Protein AF-Q8EQH6-F1 (afdb_monomer)

Structure (mmCIF, N/CA/C/O backbone):
data_AF-Q8EQH6-F1
#
_entry.id   AF-Q8EQH6-F1
#
loop_
_atom_site.group_PDB
_atom_site.id
_atom_site.type_symbol
_atom_site.label_atom_id
_atom_site.label_alt_id
_atom_site.label_comp_id
_atom_site.label_asym_id
_atom_site.label_entity_id
_atom_site.label_seq_id
_atom_site.pdbx_PDB_ins_code
_atom_site.Cartn_x
_atom_site.Cartn_y
_atom_site.Cartn_z
_atom_site.occupancy
_atom_site.B_iso_or_equiv
_atom_site.auth_seq_id
_atom_site.auth_comp_id
_atom_site.auth_asym_id
_atom_site.auth_atom_id
_atom_site.pdbx_PDB_model_num
ATOM 1 N N . MET A 1 1 ? 44.900 23.349 -13.017 1.00 63.75 1 MET A N 1
ATOM 2 C CA . MET A 1 1 ? 43.763 23.411 -12.064 1.00 63.75 1 MET A CA 1
ATOM 3 C C . MET A 1 1 ? 42.402 23.312 -12.753 1.00 63.75 1 MET A C 1
ATOM 5 O O . MET A 1 1 ? 41.656 22.413 -12.397 1.00 63.75 1 MET A O 1
ATOM 9 N N . LYS A 1 2 ? 42.102 24.120 -13.786 1.00 72.25 2 LYS A N 1
ATOM 10 C CA . LYS A 1 2 ? 40.805 24.103 -14.506 1.00 72.25 2 LYS A CA 1
ATOM 11 C C . LYS A 1 2 ? 40.371 22.719 -15.033 1.00 72.25 2 LYS A C 1
ATOM 13 O O . LYS A 1 2 ? 39.247 22.308 -14.791 1.00 72.25 2 LYS A O 1
ATOM 18 N N . LYS A 1 3 ? 41.283 21.954 -15.654 1.00 84.19 3 LYS A N 1
ATOM 19 C CA . LYS A 1 3 ? 41.001 20.585 -16.142 1.00 84.19 3 LYS A CA 1
ATOM 20 C C . LYS A 1 3 ? 40.671 19.593 -15.015 1.00 84.19 3 LYS A C 1
ATOM 22 O O . LYS A 1 3 ? 39.815 18.743 -15.203 1.00 84.19 3 LYS A O 1
ATOM 27 N N . LYS A 1 4 ? 41.313 19.717 -13.843 1.00 88.19 4 LYS A N 1
ATOM 28 C CA . LYS A 1 4 ? 41.018 18.863 -12.676 1.00 88.19 4 LYS A CA 1
ATOM 29 C C . LYS A 1 4 ? 39.621 19.159 -12.128 1.00 88.19 4 LYS A C 1
ATOM 31 O O . LYS A 1 4 ? 38.861 18.229 -11.930 1.00 88.19 4 LYS A O 1
ATOM 36 N N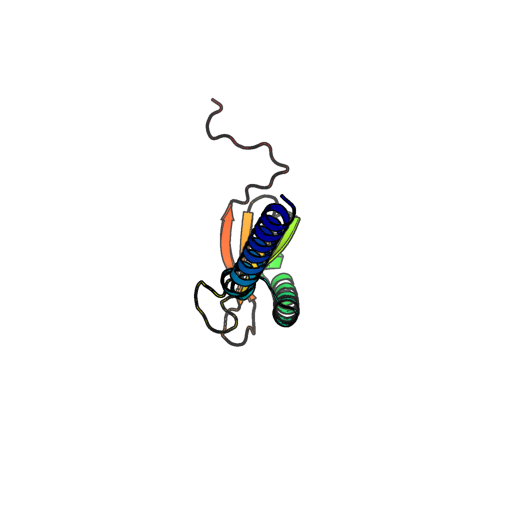 . ILE A 1 5 ? 39.270 20.441 -11.990 1.00 91.94 5 ILE A N 1
ATOM 37 C CA . ILE A 1 5 ? 37.929 20.875 -11.560 1.00 91.94 5 ILE A CA 1
ATOM 38 C C . ILE A 1 5 ? 36.857 20.367 -12.534 1.00 91.94 5 ILE A C 1
ATOM 40 O O . ILE A 1 5 ? 35.856 19.808 -12.102 1.00 91.94 5 ILE A O 1
ATOM 44 N N . PHE A 1 6 ? 37.094 20.495 -13.844 1.00 93.62 6 PHE A N 1
ATOM 45 C CA . PHE A 1 6 ? 36.178 19.991 -14.869 1.00 93.62 6 PHE A CA 1
ATOM 46 C C . PHE A 1 6 ? 35.989 18.469 -14.792 1.00 93.62 6 PHE A C 1
ATOM 48 O O . PHE A 1 6 ? 34.859 17.994 -14.805 1.00 93.62 6 PHE A O 1
ATOM 55 N N . ILE A 1 7 ? 37.080 17.705 -14.658 1.00 94.38 7 ILE A N 1
ATOM 56 C CA . ILE A 1 7 ? 37.013 16.242 -14.517 1.00 94.38 7 ILE A CA 1
ATOM 57 C C . ILE A 1 7 ? 36.250 15.855 -13.246 1.00 94.38 7 ILE A C 1
ATOM 59 O O . ILE A 1 7 ? 35.398 14.975 -13.299 1.00 94.38 7 ILE A O 1
ATOM 63 N N . THR A 1 8 ? 36.506 16.522 -12.119 1.00 94.75 8 THR A N 1
ATOM 64 C CA . THR A 1 8 ? 35.786 16.260 -10.867 1.00 94.75 8 THR A CA 1
ATOM 65 C C . THR A 1 8 ? 34.289 16.532 -11.009 1.00 94.75 8 THR A C 1
ATOM 67 O O . THR A 1 8 ? 33.489 15.689 -10.615 1.00 94.75 8 THR A O 1
ATOM 70 N N . LEU A 1 9 ? 33.898 17.657 -11.617 1.00 94.75 9 LEU A N 1
ATOM 71 C CA . LEU A 1 9 ? 32.489 17.970 -11.876 1.00 94.75 9 LEU A CA 1
ATOM 72 C C . LEU A 1 9 ? 31.826 16.934 -12.789 1.00 94.75 9 LEU A C 1
ATOM 74 O O . LEU A 1 9 ? 30.693 16.533 -12.534 1.00 94.75 9 LEU A O 1
ATOM 78 N N . LEU A 1 10 ? 32.541 16.465 -13.814 1.00 95.62 10 LEU A N 1
ATOM 79 C CA . LEU A 1 10 ? 32.042 15.440 -14.725 1.00 95.62 10 LEU A CA 1
ATOM 80 C C . LEU A 1 10 ? 31.825 14.098 -14.012 1.00 95.62 10 LEU A C 1
ATOM 82 O O . LEU A 1 10 ? 30.787 13.476 -14.210 1.00 95.62 10 LEU A O 1
ATOM 86 N N . ILE A 1 11 ? 32.750 13.682 -13.142 1.00 96.38 11 ILE A N 1
ATOM 87 C CA . ILE A 1 11 ? 32.600 12.458 -12.337 1.00 96.38 11 ILE A CA 1
ATOM 88 C C . ILE A 1 11 ? 31.397 12.575 -11.398 1.00 96.38 11 ILE A C 1
ATOM 90 O O . ILE A 1 11 ? 30.565 11.674 -11.366 1.00 96.38 11 ILE A O 1
ATOM 94 N N . VAL A 1 12 ? 31.267 13.690 -10.672 1.00 96.88 12 VAL A N 1
ATOM 95 C CA . VAL A 1 12 ? 30.131 13.914 -9.762 1.00 96.88 12 VAL A CA 1
ATOM 96 C C . VAL A 1 12 ? 28.810 13.888 -10.531 1.00 96.88 12 VAL A C 1
ATOM 98 O O . VAL A 1 12 ? 27.874 13.206 -10.118 1.00 96.88 12 VAL A O 1
ATOM 101 N N . SER A 1 13 ? 28.744 14.571 -11.676 1.00 95.75 13 SER A N 1
ATOM 102 C CA . SER A 1 13 ? 27.566 14.560 -12.544 1.00 95.75 13 SER A CA 1
ATOM 103 C C . SER A 1 13 ? 27.222 13.144 -13.013 1.00 95.75 13 SER A C 1
ATOM 105 O O . SER A 1 13 ? 26.063 12.736 -12.927 1.00 95.75 13 SER A O 1
ATOM 107 N N . LEU A 1 14 ? 28.217 12.365 -13.444 1.00 97.00 14 LEU A N 1
ATOM 108 C CA . LEU A 1 14 ? 28.015 10.987 -13.884 1.00 97.00 14 LEU A CA 1
ATOM 109 C C . LEU A 1 14 ? 27.484 1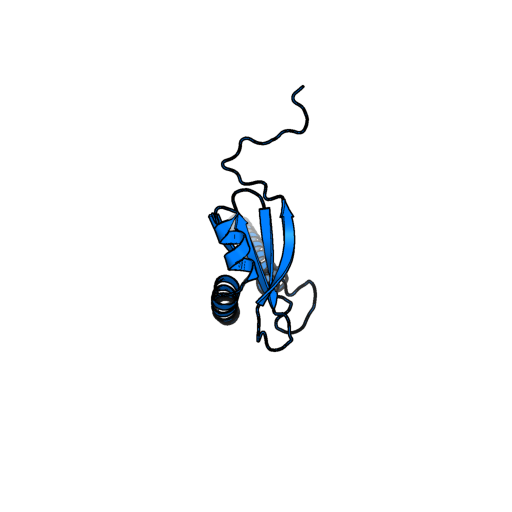0.102 -12.748 1.00 97.00 14 LEU A C 1
ATOM 111 O O . LEU A 1 14 ? 26.508 9.383 -12.942 1.00 97.00 14 LEU A O 1
ATOM 115 N N . CYS A 1 15 ? 28.074 10.191 -11.553 1.00 96.69 15 CYS A N 1
ATOM 116 C CA . CYS A 1 15 ? 27.633 9.430 -10.384 1.00 96.69 15 CYS A CA 1
ATOM 117 C C . CYS A 1 15 ? 26.182 9.745 -10.003 1.00 96.69 15 CYS A C 1
ATOM 119 O O . CYS A 1 15 ? 25.411 8.825 -9.740 1.00 96.69 15 CYS A O 1
ATOM 121 N N . ILE A 1 16 ? 25.799 11.025 -10.011 1.00 96.50 16 ILE A N 1
ATOM 122 C CA . ILE A 1 16 ? 24.428 11.447 -9.699 1.00 96.50 16 ILE A CA 1
ATOM 123 C C . ILE A 1 16 ? 23.442 10.877 -10.728 1.00 96.50 16 ILE A C 1
ATOM 125 O O . ILE A 1 16 ? 22.419 10.312 -10.348 1.00 96.50 16 ILE A O 1
ATOM 129 N N . ASN A 1 17 ? 23.758 10.968 -12.022 1.00 96.06 17 ASN A N 1
ATOM 130 C CA . ASN A 1 17 ? 22.885 10.442 -13.074 1.00 96.06 17 ASN A CA 1
ATOM 131 C C . ASN A 1 17 ? 22.749 8.913 -13.009 1.00 96.06 17 ASN A C 1
ATOM 133 O O . ASN A 1 17 ? 21.637 8.400 -13.110 1.00 96.06 17 ASN A O 1
ATOM 137 N N . ILE A 1 18 ? 23.850 8.184 -12.786 1.00 95.62 18 ILE A N 1
ATOM 138 C CA . ILE A 1 18 ? 23.818 6.722 -12.609 1.00 95.62 18 ILE A CA 1
ATOM 139 C C . ILE A 1 18 ? 22.981 6.346 -11.384 1.00 95.62 18 ILE A C 1
ATOM 141 O O . ILE A 1 18 ? 22.207 5.394 -11.449 1.00 95.62 18 ILE A O 1
ATOM 145 N N . TYR A 1 19 ? 23.098 7.095 -10.285 1.00 94.81 19 TYR A N 1
ATOM 146 C CA . TYR A 1 19 ? 22.292 6.866 -9.090 1.00 94.81 19 TYR A CA 1
ATOM 147 C C . TYR A 1 19 ? 20.793 7.028 -9.372 1.00 94.81 19 TYR A C 1
ATOM 149 O O . TYR A 1 19 ? 20.016 6.139 -9.027 1.00 94.81 19 TYR A O 1
ATOM 157 N N . PHE A 1 20 ? 20.380 8.117 -10.029 1.00 92.50 20 PHE A N 1
ATOM 158 C CA . PHE A 1 20 ? 18.969 8.336 -10.363 1.00 92.50 20 PHE A CA 1
ATOM 159 C C . PHE A 1 20 ? 18.432 7.283 -11.332 1.00 92.50 20 PHE A C 1
ATOM 161 O O . PHE A 1 20 ? 17.362 6.730 -11.089 1.00 92.50 20 PHE A O 1
ATOM 168 N N . LEU A 1 21 ? 19.193 6.950 -12.377 1.00 93.62 21 LEU A N 1
ATOM 169 C CA . LEU A 1 21 ? 18.811 5.911 -13.331 1.00 93.62 21 LEU A CA 1
ATOM 170 C C . LEU A 1 21 ? 18.685 4.543 -12.646 1.00 93.62 21 LEU A C 1
ATOM 172 O O . LEU A 1 21 ? 17.712 3.823 -12.859 1.00 93.62 21 LEU A O 1
ATOM 176 N N . GLY A 1 22 ? 19.648 4.202 -11.787 1.00 91.44 22 GLY A N 1
ATOM 177 C CA . GLY A 1 22 ? 19.633 2.968 -11.009 1.00 91.44 22 GLY A CA 1
ATOM 178 C C . GLY A 1 22 ? 18.439 2.904 -10.060 1.00 91.44 22 GLY A C 1
ATOM 179 O O . GLY A 1 22 ? 17.747 1.893 -10.028 1.00 91.44 22 GLY A O 1
ATOM 180 N N . LYS A 1 23 ? 18.144 3.991 -9.337 1.00 91.25 23 LYS A N 1
ATOM 181 C CA . LYS A 1 23 ? 16.962 4.080 -8.471 1.00 91.25 23 LYS A CA 1
ATOM 182 C C . LYS A 1 23 ? 15.671 3.875 -9.269 1.00 91.25 23 LYS A C 1
ATOM 184 O O . LYS A 1 23 ? 14.831 3.081 -8.857 1.00 91.25 23 LYS A O 1
ATOM 189 N N . GLN A 1 24 ? 15.536 4.541 -10.413 1.00 87.81 24 GLN A N 1
ATOM 190 C CA . GLN A 1 24 ? 14.328 4.457 -11.226 1.00 87.81 24 GLN A CA 1
ATOM 191 C C . GLN A 1 24 ? 14.081 3.028 -11.741 1.00 87.81 24 GLN A C 1
ATOM 193 O O . GLN A 1 24 ? 12.970 2.515 -11.626 1.00 87.81 24 GLN A O 1
ATOM 198 N N . LEU A 1 25 ? 15.122 2.373 -12.267 1.00 84.88 25 LEU A N 1
ATOM 199 C CA . LEU A 1 25 ? 15.022 1.033 -12.858 1.00 84.88 25 LEU A CA 1
ATOM 200 C C . LEU A 1 25 ? 14.914 -0.088 -11.817 1.00 84.88 25 LEU A C 1
ATOM 202 O O . LEU A 1 25 ? 14.230 -1.083 -12.045 1.00 84.88 25 LEU A O 1
ATOM 206 N N . LEU A 1 26 ? 15.613 0.041 -10.688 1.00 83.94 26 LEU A N 1
ATOM 207 C CA . LEU A 1 26 ? 15.722 -1.041 -9.705 1.00 83.94 26 LEU A CA 1
ATOM 208 C C . LEU A 1 26 ? 14.735 -0.906 -8.544 1.00 83.94 26 LEU A C 1
ATOM 210 O O . LEU A 1 26 ? 14.450 -1.903 -7.887 1.00 83.94 26 LEU A O 1
ATOM 214 N N . ILE A 1 27 ? 14.232 0.300 -8.264 1.00 84.44 27 ILE A N 1
ATOM 215 C CA . ILE A 1 27 ? 13.376 0.569 -7.100 1.00 84.44 27 ILE A CA 1
ATOM 216 C C . ILE A 1 27 ? 12.035 1.137 -7.551 1.00 84.44 27 ILE A C 1
ATOM 218 O O . ILE A 1 27 ? 11.003 0.512 -7.311 1.00 84.44 27 ILE A O 1
ATOM 222 N N . ASP A 1 28 ? 12.034 2.296 -8.212 1.00 84.50 28 ASP A N 1
ATOM 223 C CA . ASP A 1 28 ? 10.786 3.030 -8.439 1.00 84.50 28 ASP A CA 1
ATOM 224 C C . ASP A 1 28 ? 9.818 2.223 -9.319 1.00 8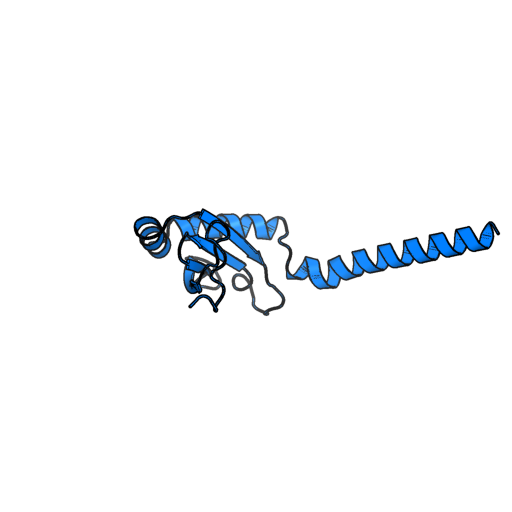4.50 28 ASP A C 1
ATOM 226 O O . ASP A 1 28 ? 8.645 2.102 -8.985 1.00 84.50 28 ASP A O 1
ATOM 230 N N . GLN A 1 29 ? 10.319 1.537 -10.352 1.00 83.12 29 GLN A N 1
ATOM 231 C CA . GLN A 1 29 ? 9.506 0.651 -11.194 1.00 83.12 29 GLN A CA 1
ATOM 232 C C . GLN A 1 29 ? 8.736 -0.429 -10.404 1.00 83.12 29 GLN A C 1
ATOM 234 O O . GLN A 1 29 ? 7.647 -0.842 -10.806 1.00 83.12 29 GLN A O 1
ATOM 239 N N . TRP A 1 30 ? 9.280 -0.893 -9.280 1.00 86.25 30 TRP A N 1
ATOM 240 C CA . TRP A 1 30 ? 8.738 -2.032 -8.538 1.00 86.25 30 TRP A CA 1
ATOM 241 C C . TRP A 1 30 ? 7.822 -1.624 -7.385 1.00 86.25 30 TRP A C 1
ATOM 243 O O . TRP A 1 30 ? 6.885 -2.358 -7.073 1.00 86.25 30 TRP A O 1
ATOM 253 N N . TYR A 1 31 ? 8.075 -0.466 -6.772 1.00 86.94 31 TYR A N 1
ATOM 254 C CA . TYR A 1 31 ? 7.422 -0.062 -5.520 1.00 86.94 31 TYR A CA 1
ATOM 255 C C . TYR A 1 31 ? 6.692 1.281 -5.589 1.00 86.94 31 TYR A C 1
ATOM 257 O O . TYR A 1 31 ? 5.955 1.627 -4.664 1.00 86.94 31 TYR A O 1
ATOM 265 N N . VAL A 1 32 ? 6.909 2.062 -6.648 1.00 89.88 32 VAL A N 1
ATOM 266 C CA . VAL A 1 32 ? 6.246 3.353 -6.838 1.00 89.88 32 VAL A CA 1
ATOM 267 C C . VAL A 1 32 ? 5.074 3.161 -7.795 1.00 89.88 32 VAL A C 1
ATOM 269 O O . VAL A 1 32 ? 5.196 2.517 -8.841 1.00 89.88 32 VAL A O 1
ATOM 272 N N . ALA A 1 33 ? 3.923 3.693 -7.388 1.00 90.06 33 ALA A N 1
ATOM 273 C CA . ALA A 1 33 ? 2.726 3.722 -8.209 1.00 90.06 33 ALA A CA 1
ATOM 274 C C . ALA A 1 33 ? 2.937 4.663 -9.405 1.00 90.06 33 ALA A C 1
ATOM 276 O O . ALA A 1 33 ? 3.434 5.778 -9.242 1.00 90.06 33 ALA A O 1
ATOM 277 N N . ASN A 1 34 ? 2.587 4.203 -10.601 1.00 90.38 34 ASN A N 1
ATOM 278 C CA . ASN A 1 34 ? 2.405 5.045 -11.776 1.00 90.38 34 ASN A CA 1
ATOM 279 C C . ASN A 1 34 ? 0.938 5.522 -11.862 1.00 90.38 34 ASN A C 1
ATOM 281 O O . ASN A 1 34 ? 0.110 5.178 -11.024 1.00 90.38 34 ASN A O 1
ATOM 285 N N . GLU A 1 35 ? 0.602 6.305 -12.883 1.00 92.50 35 GLU A N 1
ATOM 286 C CA . GLU A 1 35 ? -0.745 6.879 -13.048 1.00 92.50 35 GLU A CA 1
ATOM 287 C C . GLU A 1 35 ? -1.860 5.816 -13.176 1.00 92.50 35 GLU A C 1
ATOM 289 O O . GLU A 1 35 ? -2.963 5.974 -12.644 1.00 92.50 35 GLU A O 1
ATOM 294 N N . GLU A 1 36 ? -1.567 4.693 -13.835 1.00 91.31 36 GLU A N 1
ATOM 295 C CA . GLU A 1 36 ? -2.501 3.568 -13.962 1.00 91.31 36 GLU A CA 1
ATOM 296 C C . GLU A 1 36 ? -2.719 2.875 -12.609 1.00 91.31 36 GLU A C 1
ATOM 298 O O . GLU A 1 36 ? -3.857 2.609 -12.220 1.00 91.31 36 GLU A O 1
ATOM 303 N N . ASP A 1 37 ? -1.644 2.660 -11.846 1.00 92.69 37 ASP A N 1
ATOM 304 C CA . ASP A 1 37 ? -1.723 2.116 -10.492 1.00 92.69 37 ASP A CA 1
ATOM 305 C C . ASP A 1 37 ? -2.554 2.999 -9.576 1.00 92.69 37 ASP A C 1
ATOM 307 O O . ASP A 1 37 ? -3.341 2.484 -8.793 1.00 92.69 37 ASP A O 1
ATOM 311 N N . GLU A 1 38 ? -2.368 4.319 -9.637 1.00 94.25 38 GLU A N 1
ATOM 312 C CA . GLU A 1 38 ? -3.117 5.264 -8.810 1.00 94.25 38 GLU A CA 1
ATOM 313 C C . GLU A 1 38 ? -4.616 5.185 -9.101 1.00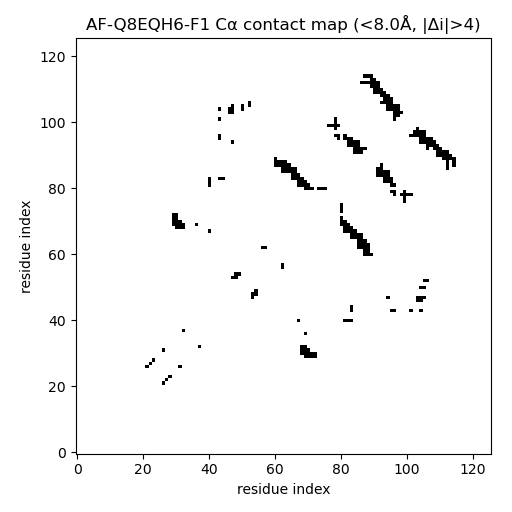 94.25 38 GLU A C 1
ATOM 315 O O . GLU A 1 38 ? -5.425 5.196 -8.170 1.00 94.25 38 GLU A O 1
ATOM 320 N N . THR A 1 39 ? -4.980 5.020 -10.375 1.00 94.94 39 THR A N 1
ATOM 321 C CA . THR A 1 39 ? -6.371 4.822 -10.798 1.00 94.94 39 THR A CA 1
ATOM 322 C C . THR A 1 39 ? -6.935 3.522 -10.222 1.00 94.94 39 THR A C 1
ATOM 324 O O . THR A 1 39 ? -7.952 3.547 -9.526 1.00 94.94 39 THR A O 1
ATOM 327 N N . ILE A 1 40 ? -6.240 2.398 -10.426 1.00 93.75 40 ILE A N 1
ATOM 328 C CA . ILE A 1 40 ? -6.650 1.079 -9.916 1.00 93.75 40 ILE A CA 1
ATOM 329 C C . ILE A 1 40 ? -6.757 1.096 -8.388 1.00 93.75 40 ILE A C 1
ATOM 331 O O . ILE A 1 40 ? -7.748 0.647 -7.815 1.00 93.75 40 ILE A O 1
ATOM 335 N N . LEU A 1 41 ? -5.755 1.645 -7.704 1.00 95.12 41 LEU A N 1
ATOM 336 C CA . LEU A 1 41 ? -5.733 1.759 -6.250 1.00 95.12 41 LEU A CA 1
ATOM 337 C C . LEU A 1 41 ? -6.881 2.630 -5.736 1.00 95.12 41 LEU A C 1
ATOM 339 O O . LEU A 1 41 ? -7.460 2.309 -4.699 1.00 95.12 41 LEU A O 1
ATOM 343 N N . GLY A 1 42 ? -7.244 3.692 -6.458 1.00 95.69 42 GLY A N 1
ATOM 344 C CA . GLY A 1 42 ? -8.422 4.503 -6.164 1.00 95.69 42 GLY A CA 1
ATOM 345 C C . GLY A 1 42 ? -9.716 3.689 -6.228 1.00 95.69 42 GLY A C 1
ATOM 346 O O . GLY A 1 42 ? -10.509 3.714 -5.284 1.00 95.69 42 GLY A O 1
ATOM 347 N N . GLU A 1 43 ? -9.905 2.902 -7.288 1.00 95.25 43 GLU A N 1
ATOM 348 C CA . GLU A 1 43 ? -11.056 1.998 -7.419 1.00 95.25 43 GLU A CA 1
ATOM 349 C C . GLU A 1 43 ? -11.090 0.948 -6.303 1.00 95.25 43 GLU A C 1
ATOM 351 O O . GLU A 1 43 ? -12.137 0.693 -5.700 1.00 95.25 43 GLU A O 1
ATOM 356 N N . MET A 1 44 ? -9.935 0.366 -5.983 1.00 95.38 44 MET A N 1
ATOM 357 C CA . MET A 1 44 ? -9.805 -0.607 -4.906 1.00 95.38 44 MET A CA 1
ATOM 358 C C . MET A 1 44 ? -10.139 0.004 -3.537 1.00 95.38 44 MET A C 1
ATOM 360 O O . MET A 1 44 ? -10.802 -0.648 -2.732 1.00 95.38 44 MET A O 1
ATOM 364 N N . VAL A 1 45 ? -9.748 1.255 -3.269 1.00 96.94 45 VAL A N 1
ATOM 365 C CA . VAL A 1 45 ? -10.121 1.977 -2.037 1.00 96.94 45 VAL A CA 1
ATOM 366 C C . VAL A 1 45 ? -11.630 2.163 -1.943 1.00 96.94 45 VAL A C 1
ATOM 368 O O . VAL A 1 45 ? -12.205 1.895 -0.889 1.00 96.94 45 VAL A O 1
ATOM 371 N N . VAL A 1 46 ? -12.296 2.552 -3.033 1.00 96.94 46 VAL A N 1
ATOM 372 C CA . VAL A 1 46 ? -13.763 2.673 -3.051 1.00 96.94 46 VAL A CA 1
ATOM 373 C C . VAL A 1 46 ? -14.425 1.321 -2.775 1.00 96.94 46 VAL A C 1
ATOM 375 O O . VAL A 1 46 ? -15.366 1.247 -1.983 1.00 96.94 46 VAL A O 1
ATOM 378 N N . LYS A 1 47 ? -13.922 0.235 -3.373 1.00 96.00 47 LYS A N 1
ATOM 379 C CA . LYS A 1 47 ? -14.401 -1.130 -3.094 1.00 96.00 47 LYS A CA 1
ATOM 380 C C . LYS A 1 47 ? -14.193 -1.520 -1.630 1.00 96.00 47 LYS A C 1
ATOM 382 O O . LYS A 1 47 ? -15.107 -2.068 -1.024 1.00 96.00 47 LYS A O 1
ATOM 387 N N . ALA A 1 48 ? -13.033 -1.200 -1.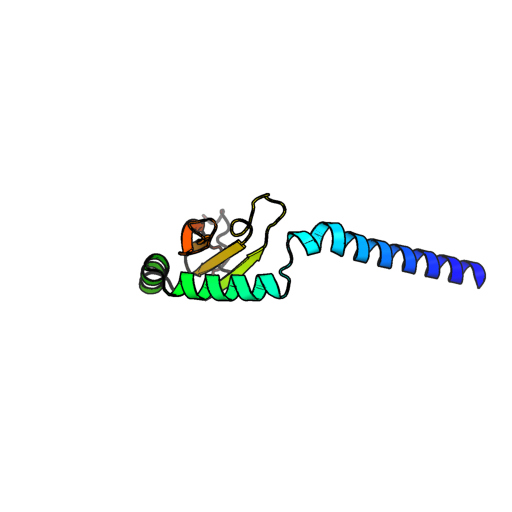055 1.00 96.19 48 ALA A N 1
ATOM 388 C CA . ALA A 1 48 ? -12.728 -1.484 0.342 1.00 96.19 48 ALA A CA 1
ATOM 389 C C . ALA A 1 48 ? -13.662 -0.727 1.292 1.00 96.19 48 ALA A C 1
ATOM 391 O O . ALA A 1 48 ? -14.241 -1.343 2.177 1.00 96.19 48 ALA A O 1
ATOM 392 N N . ILE A 1 49 ? -13.872 0.576 1.090 1.00 96.38 49 ILE A N 1
ATOM 393 C CA . ILE A 1 49 ? -14.744 1.398 1.950 1.00 96.38 49 ILE A CA 1
ATOM 394 C C . ILE A 1 49 ? -16.202 0.918 1.906 1.00 96.38 49 ILE A C 1
ATOM 396 O O . ILE A 1 49 ? -16.907 0.989 2.909 1.00 96.38 49 ILE A O 1
ATOM 400 N N . ASN A 1 50 ? -16.645 0.391 0.763 1.00 96.19 50 ASN A N 1
ATOM 401 C CA . ASN A 1 50 ? -17.985 -0.173 0.597 1.00 96.19 50 ASN A CA 1
ATOM 402 C C . ASN A 1 50 ? -18.105 -1.641 1.056 1.00 96.19 50 ASN A C 1
ATOM 404 O O . ASN A 1 50 ? -19.178 -2.231 0.926 1.00 96.19 50 ASN A O 1
ATOM 408 N N . SER A 1 51 ? -17.028 -2.250 1.561 1.00 95.38 51 SER A N 1
ATOM 409 C CA . SER A 1 51 ? -17.046 -3.625 2.070 1.00 95.38 51 SER A CA 1
ATOM 410 C C . SER A 1 51 ? -17.689 -3.708 3.459 1.00 95.38 51 SER A C 1
ATOM 412 O O . SER A 1 51 ? -17.663 -2.750 4.238 1.00 95.38 51 SER A O 1
ATOM 414 N N . ASN A 1 52 ? -18.251 -4.874 3.794 1.00 95.81 52 ASN A N 1
ATOM 415 C CA . ASN A 1 52 ? -18.802 -5.107 5.133 1.00 95.81 52 ASN A CA 1
ATOM 416 C C . ASN A 1 52 ? -17.688 -5.057 6.184 1.00 95.81 52 ASN A C 1
ATOM 418 O O . ASN A 1 52 ? -17.860 -4.482 7.249 1.00 95.81 52 ASN A O 1
ATOM 422 N N . GLU A 1 53 ? -16.523 -5.592 5.835 1.00 95.19 53 GLU A N 1
ATOM 423 C CA . GLU A 1 53 ? -15.332 -5.662 6.665 1.00 95.19 53 GLU A CA 1
ATOM 424 C C . GLU A 1 53 ? -14.849 -4.259 7.066 1.00 95.19 53 GLU A C 1
ATOM 426 O O . GLU A 1 53 ? -14.509 -4.029 8.226 1.00 95.19 53 GLU A O 1
ATOM 431 N N . TYR A 1 54 ? -14.859 -3.293 6.138 1.00 96.19 54 TYR A N 1
ATOM 432 C CA . TYR A 1 54 ? -14.543 -1.899 6.460 1.00 96.19 54 TYR A CA 1
ATOM 433 C C . TYR A 1 54 ? -15.608 -1.255 7.343 1.00 96.19 54 TYR A C 1
ATOM 435 O O . TYR A 1 54 ? -15.254 -0.553 8.291 1.00 96.19 54 TYR A O 1
ATOM 443 N N . ARG A 1 55 ? -16.898 -1.493 7.062 1.00 96.62 55 ARG A N 1
ATOM 444 C CA . ARG A 1 55 ? -17.987 -0.970 7.895 1.00 96.62 55 ARG A CA 1
ATOM 445 C C . ARG A 1 55 ? -17.825 -1.435 9.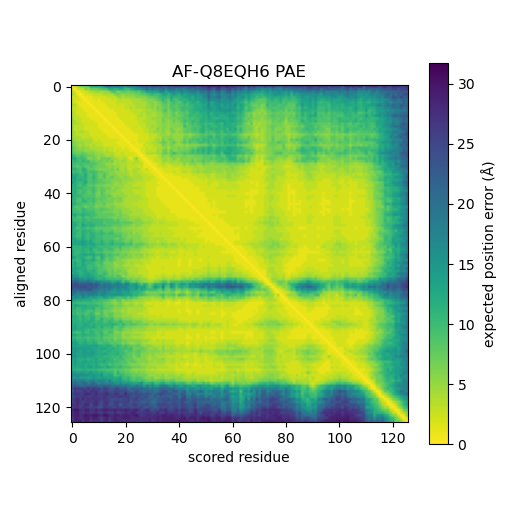340 1.00 96.62 55 ARG A C 1
ATOM 447 O O . ARG A 1 55 ? -17.789 -0.590 10.232 1.00 96.62 55 ARG A O 1
ATOM 454 N N . ASP A 1 56 ? -17.614 -2.731 9.544 1.00 96.19 56 ASP A N 1
ATOM 455 C CA . ASP A 1 56 ? -17.431 -3.325 10.868 1.00 96.19 56 ASP A CA 1
ATOM 456 C C . ASP A 1 56 ? -16.226 -2.704 11.599 1.00 96.19 56 ASP A C 1
ATOM 458 O O . ASP A 1 56 ? -16.309 -2.401 12.789 1.00 96.19 56 ASP A O 1
ATOM 462 N N . ILE A 1 57 ? -15.115 -2.435 10.901 1.00 95.50 57 ILE A N 1
ATOM 463 C CA . ILE A 1 57 ? -13.968 -1.722 11.492 1.00 95.50 57 ILE A CA 1
ATOM 464 C C . ILE A 1 57 ? -14.351 -0.285 11.851 1.00 95.50 57 ILE A C 1
ATOM 466 O O . ILE A 1 57 ? -14.065 0.158 12.958 1.00 95.50 57 ILE A O 1
ATOM 470 N N . SER A 1 58 ? -15.006 0.443 10.945 1.00 95.62 58 SER A N 1
ATOM 471 C CA . SER A 1 58 ? -15.348 1.858 11.141 1.00 95.62 58 SER A CA 1
ATOM 472 C C . SER A 1 58 ? -16.362 2.102 12.265 1.00 95.62 58 SER A C 1
ATOM 474 O O . SER A 1 58 ? -16.390 3.189 12.838 1.00 95.62 58 SER A O 1
ATOM 476 N N . GLU A 1 59 ? -17.169 1.094 12.607 1.00 96.81 59 GLU A N 1
ATOM 477 C CA . GLU A 1 59 ? -18.103 1.135 13.737 1.00 96.81 59 GLU A CA 1
ATOM 478 C C . GLU A 1 59 ? -17.407 0.885 15.090 1.00 96.81 59 GLU A C 1
ATOM 480 O O . GLU A 1 59 ? -17.879 1.361 16.122 1.00 96.81 59 GLU A O 1
ATOM 485 N N . ASN A 1 60 ? -16.274 0.170 15.100 1.00 95.06 60 ASN A N 1
ATOM 486 C CA . ASN A 1 60 ? -15.584 -0.280 16.321 1.00 95.06 60 ASN A CA 1
ATOM 487 C C . ASN A 1 60 ? -14.242 0.428 16.596 1.00 95.06 60 ASN A C 1
ATOM 489 O O . ASN A 1 60 ? -13.715 0.394 17.721 1.00 95.06 60 ASN A O 1
ATOM 493 N N . GLU A 1 61 ? -13.657 1.039 15.572 1.00 93.25 61 GLU A N 1
ATOM 494 C CA . GLU A 1 61 ? -12.348 1.678 15.592 1.00 93.25 61 GLU A CA 1
ATOM 495 C C . GLU A 1 61 ? -12.397 3.018 14.857 1.00 93.25 61 GLU A C 1
ATOM 497 O O . GLU A 1 61 ? -13.058 3.176 13.831 1.00 93.25 61 GLU A O 1
ATOM 502 N N . GLN A 1 62 ? -11.660 4.003 15.366 1.00 93.06 62 GLN A N 1
ATOM 503 C CA . GLN A 1 62 ? -11.577 5.294 14.698 1.00 93.06 62 GLN A CA 1
ATOM 504 C C . GLN A 1 62 ? -10.628 5.171 13.507 1.00 93.06 62 GLN A C 1
ATOM 506 O O . GLN A 1 62 ? -9.428 4.970 13.698 1.00 93.06 62 GLN A O 1
ATOM 511 N N . ILE A 1 63 ? -11.152 5.328 12.289 1.00 93.88 63 ILE A N 1
ATOM 512 C CA . ILE A 1 63 ? -10.333 5.388 11.074 1.00 93.88 63 ILE A CA 1
ATOM 513 C C . ILE A 1 63 ? -9.526 6.683 11.076 1.00 93.88 63 ILE A C 1
ATOM 515 O O . ILE A 1 63 ? -10.075 7.772 11.239 1.00 93.88 63 ILE A O 1
ATOM 519 N N . ILE A 1 64 ? -8.219 6.561 10.873 1.00 93.06 64 ILE A N 1
ATOM 520 C CA . ILE A 1 64 ? -7.297 7.696 10.875 1.00 93.06 64 ILE A CA 1
ATOM 521 C C . ILE A 1 64 ? -6.842 8.022 9.464 1.00 93.06 64 ILE A C 1
ATOM 523 O O . ILE A 1 64 ? -6.847 9.176 9.045 1.00 93.06 64 ILE A O 1
ATOM 527 N N . SER A 1 65 ? -6.401 7.003 8.730 1.00 93.38 65 SER A N 1
ATOM 528 C CA . SER A 1 65 ? -5.932 7.189 7.365 1.00 93.38 65 SER A CA 1
ATOM 529 C C . SER A 1 65 ? -6.062 5.911 6.558 1.00 93.38 65 SER A C 1
ATOM 531 O O . SER A 1 65 ? -6.057 4.804 7.098 1.00 93.38 65 SER A O 1
ATOM 533 N N . ILE A 1 66 ? -6.146 6.087 5.246 1.00 95.06 66 ILE A N 1
ATOM 534 C CA . ILE A 1 66 ? -6.066 5.005 4.278 1.00 95.06 66 ILE A CA 1
ATOM 535 C C . ILE A 1 66 ? -4.824 5.269 3.439 1.00 95.06 66 ILE A C 1
ATOM 537 O O . ILE A 1 66 ? -4.639 6.369 2.920 1.00 95.06 66 ILE A O 1
ATOM 541 N N . LYS A 1 67 ? -3.954 4.269 3.330 1.00 94.75 67 LYS A N 1
ATOM 542 C CA . LYS A 1 67 ? -2.759 4.324 2.492 1.00 94.75 67 LYS A CA 1
ATOM 543 C C . LYS A 1 67 ? -2.797 3.188 1.492 1.00 94.75 67 LYS A C 1
ATOM 545 O O . LYS A 1 67 ? -3.162 2.072 1.839 1.00 94.75 67 LYS A O 1
ATOM 550 N N . THR A 1 68 ? -2.339 3.452 0.284 1.00 95.19 68 THR A N 1
ATOM 551 C CA . THR A 1 68 ? -2.170 2.442 -0.753 1.00 95.19 68 THR A CA 1
ATOM 552 C C . THR A 1 68 ? -0.690 2.158 -0.984 1.00 95.19 68 THR A C 1
ATOM 554 O O . THR A 1 68 ? 0.185 2.966 -0.650 1.00 95.19 68 THR A O 1
ATOM 557 N N . SER A 1 69 ? -0.381 0.976 -1.504 1.00 92.12 69 SER A N 1
ATOM 558 C CA . SER A 1 69 ? 0.974 0.654 -1.944 1.00 92.12 69 SER A CA 1
ATOM 559 C C . SER A 1 69 ? 0.985 -0.334 -3.090 1.00 92.12 69 SER A C 1
ATOM 561 O O . SER A 1 69 ? 0.113 -1.200 -3.180 1.00 92.12 69 SER A O 1
ATOM 563 N N . VAL A 1 70 ? 2.063 -0.255 -3.861 1.00 91.81 70 VAL A N 1
ATOM 564 C CA . VAL A 1 70 ? 2.426 -1.211 -4.896 1.00 91.81 70 VAL A CA 1
ATOM 565 C C . VAL A 1 70 ? 3.685 -1.954 -4.461 1.00 91.81 70 VAL A C 1
ATOM 567 O O . VAL A 1 70 ? 4.645 -1.336 -4.009 1.00 91.81 70 VAL A O 1
ATOM 570 N N . ASP A 1 71 ? 3.681 -3.275 -4.589 1.00 90.12 71 ASP A N 1
ATOM 571 C CA . ASP A 1 71 ? 4.859 -4.123 -4.403 1.00 90.12 71 ASP A CA 1
ATOM 572 C C . ASP A 1 71 ? 4.888 -5.191 -5.497 1.00 90.12 71 ASP A C 1
ATOM 574 O O . ASP A 1 71 ? 4.346 -6.286 -5.349 1.00 90.12 71 ASP A O 1
ATOM 578 N N . ARG A 1 72 ? 5.521 -4.858 -6.625 1.00 86.94 72 ARG A N 1
ATOM 579 C CA . ARG A 1 72 ? 5.709 -5.789 -7.746 1.00 86.94 72 ARG A CA 1
ATOM 580 C C . ARG A 1 72 ? 6.832 -6.790 -7.494 1.00 86.94 72 ARG A C 1
ATOM 582 O O . ARG A 1 72 ? 6.937 -7.777 -8.216 1.00 86.94 72 ARG A O 1
ATOM 589 N N . ASN A 1 73 ? 7.703 -6.540 -6.511 1.00 82.56 73 ASN A N 1
ATOM 590 C CA . ASN A 1 73 ? 8.878 -7.379 -6.268 1.00 82.56 73 ASN A CA 1
ATOM 591 C C . ASN A 1 73 ? 8.520 -8.674 -5.544 1.00 82.56 73 ASN A C 1
ATOM 593 O O . ASN A 1 73 ? 9.168 -9.696 -5.757 1.00 82.56 73 ASN A O 1
ATOM 597 N N . LYS A 1 74 ? 7.459 -8.664 -4.731 1.00 69.06 74 LYS A N 1
ATOM 598 C CA . LYS A 1 74 ? 6.908 -9.897 -4.151 1.00 69.06 74 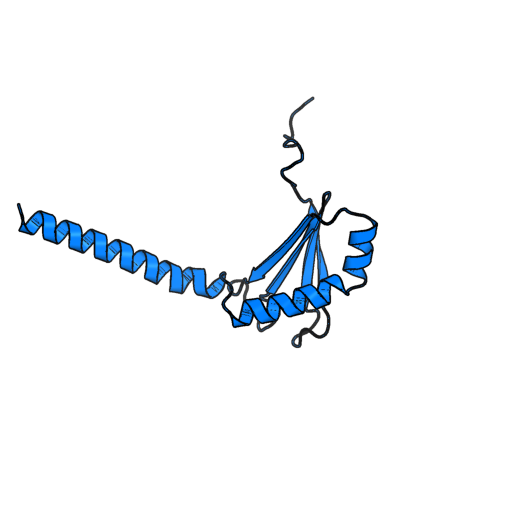LYS A CA 1
ATOM 599 C C . LYS A 1 74 ? 6.480 -10.935 -5.193 1.00 69.06 74 LYS A C 1
ATOM 601 O O . LYS A 1 74 ? 6.291 -12.094 -4.829 1.00 69.06 74 LYS A O 1
ATOM 606 N N . GLY A 1 75 ? 6.392 -10.548 -6.466 1.00 58.62 75 GLY A N 1
ATOM 607 C CA . GLY A 1 75 ? 5.878 -11.390 -7.530 1.00 58.62 75 GLY A CA 1
ATOM 608 C C . GLY A 1 75 ? 4.357 -11.489 -7.453 1.00 58.62 75 GLY A C 1
ATOM 609 O O . GLY A 1 75 ? 3.745 -11.299 -6.406 1.00 58.62 75 GLY A O 1
ATOM 610 N N . GLY A 1 76 ? 3.743 -11.758 -8.597 1.00 64.06 76 GLY A N 1
ATOM 611 C CA . GLY A 1 76 ? 2.293 -11.793 -8.736 1.00 64.06 76 GLY A CA 1
ATOM 612 C C . GLY A 1 76 ? 1.864 -11.126 -10.031 1.00 64.06 76 GLY A C 1
ATOM 613 O O . GLY A 1 76 ? 2.496 -10.181 -10.503 1.00 64.06 76 GLY A O 1
ATOM 614 N N . VAL A 1 77 ? 0.807 -11.658 -10.632 1.00 75.94 77 VAL A N 1
ATOM 615 C CA . VAL A 1 77 ? 0.072 -10.942 -11.673 1.00 75.94 77 VAL A CA 1
ATOM 616 C C . VAL A 1 77 ? -0.847 -9.924 -11.009 1.00 75.94 77 VAL A C 1
ATOM 618 O O . VAL A 1 77 ? -1.154 -10.034 -9.817 1.00 75.94 77 VAL A O 1
ATOM 621 N N . PHE A 1 78 ? -1.302 -8.944 -11.789 1.00 77.50 78 PHE A N 1
ATOM 622 C CA . PHE A 1 78 ? -2.447 -8.134 -11.396 1.00 77.50 78 PHE A CA 1
ATOM 623 C C . PHE A 1 78 ? -3.550 -9.034 -10.807 1.00 77.50 78 PHE A C 1
ATOM 625 O O . PHE A 1 78 ? -3.810 -10.094 -11.385 1.00 77.50 78 PHE A O 1
ATOM 632 N N . PRO A 1 79 ? -4.200 -8.638 -9.699 1.00 80.62 79 PRO A N 1
ATOM 633 C CA . PRO A 1 79 ? -4.037 -7.401 -8.916 1.00 80.62 79 PRO A CA 1
ATOM 634 C C . PRO A 1 79 ? -3.216 -7.571 -7.618 1.00 80.62 79 PRO A C 1
ATOM 636 O O . PRO A 1 79 ? -3.238 -6.703 -6.745 1.00 80.62 79 PRO A O 1
ATOM 639 N N . TYR A 1 80 ? -2.503 -8.685 -7.446 1.00 81.81 80 TYR A N 1
ATOM 640 C CA . TYR A 1 80 ? -1.959 -9.099 -6.143 1.00 81.81 80 TYR A CA 1
ATOM 641 C C . TYR A 1 80 ? -0.753 -8.283 -5.646 1.00 81.81 80 TYR A C 1
ATOM 643 O O . TYR A 1 80 ? -0.346 -8.414 -4.492 1.00 81.81 80 TYR A O 1
ATOM 651 N N . HIS A 1 81 ? -0.193 -7.410 -6.485 1.00 88.56 81 HIS A N 1
ATOM 652 C CA . HIS A 1 81 ? 0.838 -6.445 -6.088 1.00 88.56 81 HIS A CA 1
ATOM 653 C C . HIS A 1 81 ? 0.270 -5.170 -5.446 1.00 88.56 81 HIS A C 1
ATOM 655 O O . HIS A 1 81 ? 1.044 -4.341 -4.961 1.00 88.56 81 HIS A O 1
ATOM 661 N N . TYR A 1 82 ? -1.053 -4.995 -5.415 1.00 92.69 82 TYR A N 1
ATOM 662 C CA . TYR A 1 82 ? -1.708 -3.853 -4.778 1.00 92.69 82 TYR A CA 1
ATOM 663 C C . TYR A 1 82 ? -2.157 -4.167 -3.358 1.00 92.69 82 TYR A C 1
ATOM 665 O O . TYR A 1 82 ? -2.710 -5.227 -3.074 1.00 92.69 82 TYR A O 1
ATOM 673 N N . ASN A 1 83 ? -1.954 -3.207 -2.459 1.00 92.06 83 ASN A N 1
ATOM 674 C CA . ASN A 1 83 ? -2.391 -3.316 -1.074 1.00 92.06 83 ASN A CA 1
ATOM 675 C C . ASN A 1 83 ? -3.026 -2.008 -0.616 1.00 92.06 83 ASN A C 1
ATOM 677 O O . ASN A 1 83 ? -2.548 -0.917 -0.946 1.00 92.06 83 ASN A O 1
ATOM 681 N N . ILE A 1 84 ? -4.064 -2.131 0.205 1.00 95.88 84 ILE A N 1
ATOM 682 C CA . ILE A 1 84 ? -4.677 -1.016 0.918 1.00 95.88 84 ILE A CA 1
ATOM 683 C C . ILE A 1 84 ? -4.472 -1.248 2.407 1.00 95.88 84 ILE A C 1
ATOM 685 O O . ILE A 1 84 ? -4.683 -2.339 2.932 1.00 95.88 84 ILE A O 1
ATOM 689 N N . PHE A 1 85 ? -4.077 -0.195 3.097 1.00 94.69 85 PHE A N 1
ATOM 690 C CA . PHE A 1 85 ? -3.873 -0.172 4.529 1.00 94.69 85 PHE A CA 1
ATOM 691 C C . PHE A 1 85 ? -4.850 0.808 5.147 1.00 94.69 85 PHE A C 1
ATOM 693 O O . PHE A 1 85 ? -4.764 2.009 4.896 1.00 94.69 85 PHE A O 1
ATOM 700 N N . VAL A 1 86 ? -5.744 0.299 5.982 1.00 95.12 86 VAL A N 1
ATOM 701 C CA . VAL A 1 86 ? -6.640 1.108 6.800 1.00 95.12 86 VAL A CA 1
ATOM 702 C C . VAL A 1 86 ? -6.021 1.206 8.187 1.00 95.12 86 VAL A C 1
ATOM 704 O O . VAL A 1 86 ? -5.932 0.215 8.910 1.00 95.12 86 VAL A O 1
ATOM 707 N N . PHE A 1 87 ? -5.535 2.393 8.535 1.00 93.50 87 PHE A N 1
ATOM 708 C CA . PHE A 1 87 ? -4.959 2.668 9.845 1.00 93.50 87 PHE A CA 1
ATOM 709 C C . PHE A 1 87 ? -6.034 3.209 10.769 1.00 93.50 87 PHE A C 1
ATOM 711 O O . PHE A 1 87 ? -6.696 4.201 10.448 1.00 93.50 87 PHE A O 1
ATOM 718 N N . THR A 1 88 ? -6.155 2.589 11.932 1.00 92.44 88 THR A N 1
ATOM 719 C CA . THR A 1 88 ? -7.046 3.026 12.998 1.00 92.44 88 THR A CA 1
ATOM 720 C C . THR A 1 88 ? -6.248 3.408 14.235 1.00 92.44 88 THR A C 1
ATOM 722 O O . THR A 1 88 ? -5.019 3.280 14.284 1.00 92.44 88 THR A O 1
ATOM 725 N N . ASN A 1 89 ? -6.963 3.875 15.253 1.00 88.88 89 ASN A N 1
ATOM 726 C CA . ASN A 1 89 ? -6.402 4.133 16.573 1.00 88.88 89 ASN A CA 1
ATOM 727 C C . ASN A 1 89 ? -5.953 2.871 17.325 1.00 88.88 89 ASN A C 1
ATOM 729 O O . ASN A 1 89 ? -5.320 3.000 18.364 1.00 88.88 89 ASN A O 1
ATOM 733 N N . LYS A 1 90 ? -6.274 1.667 16.837 1.00 87.94 90 LYS A N 1
ATOM 734 C CA . LYS A 1 90 ? -5.872 0.400 17.469 1.00 87.94 90 LYS A CA 1
ATOM 735 C C . LYS A 1 90 ? -4.975 -0.425 16.557 1.00 87.94 90 LYS A C 1
ATOM 737 O O . LYS A 1 90 ? -3.893 -0.858 16.947 1.00 87.94 90 LYS A O 1
ATOM 742 N N . ASN A 1 91 ? -5.436 -0.638 15.332 1.00 90.50 91 ASN A N 1
ATOM 743 C CA . ASN A 1 91 ? -4.912 -1.644 14.429 1.00 90.50 91 ASN A CA 1
ATOM 744 C C . ASN A 1 91 ? -4.706 -1.083 13.021 1.00 90.50 91 ASN A C 1
ATOM 746 O O . ASN A 1 91 ? -5.181 -0.017 12.630 1.00 90.50 91 ASN A O 1
ATOM 750 N N . LYS A 1 92 ? -3.922 -1.820 12.250 1.00 93.50 92 LYS A N 1
ATOM 751 C CA . LYS A 1 92 ? -3.714 -1.637 10.827 1.00 93.50 92 LYS A CA 1
ATOM 752 C C . LYS A 1 92 ? -4.372 -2.825 10.144 1.00 93.50 92 LYS A C 1
ATOM 754 O O . LYS A 1 92 ? -3.914 -3.955 10.298 1.00 9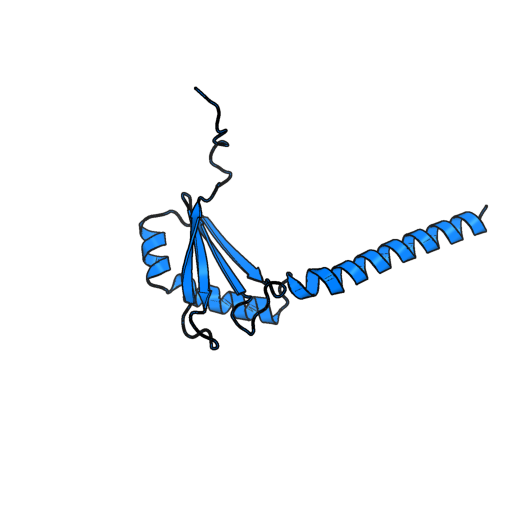3.50 92 LYS A O 1
ATOM 759 N N . HIS A 1 93 ? -5.406 -2.558 9.362 1.00 95.06 93 HIS A N 1
ATOM 760 C CA . HIS A 1 93 ? -6.123 -3.570 8.592 1.00 95.06 93 HIS A CA 1
ATOM 761 C C . HIS A 1 93 ? -5.639 -3.544 7.148 1.00 95.06 93 HIS A C 1
ATOM 763 O O . HIS A 1 93 ? -5.494 -2.473 6.552 1.00 95.06 93 HIS A O 1
ATOM 769 N N . LEU A 1 94 ? -5.333 -4.716 6.602 1.00 94.81 94 LEU A N 1
ATOM 770 C CA . LEU A 1 94 ? -4.784 -4.874 5.264 1.00 94.81 94 LEU A CA 1
ATOM 771 C C . LEU A 1 94 ? -5.865 -5.457 4.358 1.00 94.81 94 LEU A C 1
ATOM 773 O O . LEU A 1 94 ? -6.449 -6.496 4.675 1.00 94.81 94 LEU A O 1
ATOM 777 N N . PHE A 1 95 ? -6.095 -4.793 3.232 1.00 95.69 95 PHE A N 1
ATOM 778 C CA . PHE A 1 95 ? -7.059 -5.203 2.225 1.00 95.69 95 PHE A CA 1
ATOM 779 C C . PHE A 1 95 ? -6.382 -5.443 0.877 1.00 95.69 95 PHE A C 1
ATOM 781 O O . PHE A 1 95 ? -5.443 -4.732 0.500 1.00 95.69 95 PHE A O 1
ATOM 788 N N . SER A 1 96 ? -6.896 -6.429 0.150 1.00 93.00 96 SER A N 1
ATOM 789 C CA . SER A 1 96 ? -6.463 -6.810 -1.194 1.00 93.00 96 SER A CA 1
ATOM 790 C C . SER A 1 96 ? -7.654 -7.301 -2.009 1.00 93.00 96 SER A C 1
ATOM 792 O O . SER A 1 96 ? -8.729 -7.562 -1.471 1.00 93.00 96 SER A O 1
ATOM 794 N N . CYS A 1 97 ? -7.474 -7.420 -3.318 1.00 91.94 97 CYS A N 1
ATOM 795 C CA . CYS A 1 97 ? -8.463 -8.060 -4.175 1.00 91.94 97 CYS A CA 1
ATOM 796 C C . CYS A 1 97 ? -8.605 -9.551 -3.832 1.00 91.94 97 CYS A C 1
ATOM 798 O O . CYS A 1 97 ? -7.604 -10.214 -3.557 1.00 91.94 97 CYS A O 1
ATOM 800 N N . GLU A 1 98 ? -9.835 -10.057 -3.888 1.00 89.62 98 GLU A N 1
ATOM 801 C CA . GLU A 1 98 ? -10.161 -11.474 -3.665 1.00 89.62 98 GLU A CA 1
ATOM 802 C C . GLU A 1 98 ? -9.769 -12.345 -4.877 1.00 89.62 98 GLU A C 1
ATOM 804 O O . GLU A 1 98 ? -9.277 -13.463 -4.724 1.00 89.62 98 GLU A O 1
ATOM 809 N N . ASP A 1 99 ? -9.932 -11.817 -6.096 1.00 88.31 99 ASP A N 1
ATOM 810 C CA . ASP A 1 99 ? -9.707 -12.536 -7.354 1.00 88.31 99 ASP A CA 1
ATOM 811 C C . ASP A 1 99 ? -8.821 -11.769 -8.356 1.00 88.31 99 ASP A C 1
ATOM 813 O O . ASP A 1 99 ? -8.460 -10.605 -8.159 1.00 88.31 99 ASP A O 1
ATOM 817 N N . ASP A 1 100 ? -8.479 -12.440 -9.459 1.00 86.00 100 ASP A N 1
ATOM 818 C CA . ASP A 1 100 ? -7.639 -11.935 -10.554 1.00 86.00 100 ASP A CA 1
ATOM 819 C C . ASP A 1 100 ? -8.286 -10.788 -11.353 1.00 86.00 100 ASP A C 1
ATOM 821 O O . ASP A 1 100 ? -7.621 -10.102 -12.131 1.00 86.00 100 ASP A O 1
ATOM 825 N N . ARG A 1 101 ? -9.582 -10.547 -11.145 1.00 87.88 101 ARG A N 1
ATOM 826 C CA . ARG A 1 101 ? -10.360 -9.462 -11.760 1.00 87.88 101 ARG A CA 1
ATOM 827 C C . ARG A 1 101 ? -10.662 -8.327 -10.786 1.00 87.88 101 ARG A C 1
ATOM 829 O O . ARG A 1 101 ? -11.341 -7.373 -11.164 1.00 87.88 101 ARG A O 1
ATOM 836 N N . CYS A 1 102 ? -10.183 -8.429 -9.549 1.00 89.25 102 CYS A N 1
ATOM 837 C CA . CYS A 1 102 ? -10.528 -7.556 -8.439 1.00 89.25 102 CYS A CA 1
ATOM 838 C C . CYS A 1 102 ? -12.031 -7.241 -8.345 1.00 89.25 102 CYS A C 1
ATOM 840 O O . CYS A 1 102 ? -12.437 -6.078 -8.220 1.00 89.25 102 CYS A O 1
ATOM 842 N N . THR A 1 103 ? -12.895 -8.256 -8.444 1.00 90.25 103 THR A N 1
ATOM 843 C CA . THR A 1 103 ? -14.348 -8.038 -8.360 1.00 90.25 103 THR A CA 1
ATOM 844 C C . THR A 1 103 ? -14.730 -7.467 -6.995 1.00 90.25 103 THR A C 1
ATOM 846 O O . THR A 1 103 ? -15.412 -6.435 -6.929 1.00 90.25 103 THR A O 1
ATOM 849 N N . LYS A 1 104 ? -14.175 -8.052 -5.929 1.00 92.81 104 LYS A N 1
ATOM 850 C CA . LYS A 1 104 ? -14.285 -7.612 -4.539 1.00 92.81 104 LYS A CA 1
ATOM 851 C C . LYS A 1 104 ? -12.901 -7.349 -3.932 1.00 92.81 104 LYS A C 1
ATOM 853 O O . LYS A 1 104 ? -11.898 -7.936 -4.336 1.00 92.81 104 LYS A O 1
ATOM 858 N N . VAL A 1 105 ? -12.871 -6.440 -2.958 1.00 94.44 105 VAL A N 1
ATOM 859 C CA . VAL A 1 105 ? -11.728 -6.198 -2.071 1.00 94.44 105 VAL A CA 1
ATOM 860 C C . VAL A 1 105 ? -12.105 -6.661 -0.667 1.00 94.44 105 VAL A C 1
ATOM 862 O O . VAL A 1 105 ? -13.179 -6.313 -0.174 1.00 94.44 105 VAL A O 1
ATOM 865 N N . GLU A 1 106 ? -11.230 -7.434 -0.032 1.00 93.62 106 GLU A N 1
ATOM 866 C CA . GLU A 1 106 ? -11.458 -8.042 1.279 1.00 93.62 106 GLU A CA 1
ATOM 867 C C . GLU A 1 106 ? -10.284 -7.812 2.233 1.00 93.62 106 GLU A C 1
ATOM 869 O O . GLU A 1 106 ? -9.152 -7.560 1.810 1.00 93.62 106 GLU A O 1
ATOM 874 N N . LYS A 1 107 ? -10.562 -7.889 3.540 1.00 94.00 107 LYS A N 1
ATOM 875 C CA . LYS A 1 107 ? -9.523 -7.853 4.571 1.00 94.00 107 LYS A CA 1
ATOM 876 C C . LYS A 1 107 ? -8.828 -9.211 4.622 1.00 94.00 107 LYS A C 1
ATOM 878 O O . LYS A 1 107 ? -9.458 -10.198 4.983 1.00 94.00 107 LYS A O 1
ATOM 883 N N . TYR A 1 108 ? -7.523 -9.246 4.369 1.00 92.00 108 TYR A N 1
ATOM 884 C CA . TYR A 1 108 ? -6.739 -10.487 4.431 1.00 92.00 108 TYR A CA 1
ATOM 885 C C . TYR A 1 108 ? -5.824 -10.566 5.661 1.00 92.00 108 TYR A C 1
ATOM 887 O O . TYR A 1 108 ? -5.315 -11.634 5.998 1.00 92.00 108 TYR A O 1
ATOM 895 N N . SER A 1 109 ? -5.563 -9.440 6.331 1.00 91.56 109 SER A N 1
ATOM 896 C CA . SER A 1 109 ? -4.682 -9.408 7.498 1.00 91.56 109 SER A CA 1
ATOM 897 C C . SER A 1 109 ? -4.971 -8.211 8.400 1.00 91.56 109 SER A C 1
ATOM 899 O O . SER A 1 109 ? -5.533 -7.199 7.982 1.00 91.56 109 SER A O 1
ATOM 901 N N . GLU A 1 110 ? -4.561 -8.335 9.655 1.00 91.81 110 GLU A N 1
ATOM 902 C CA . GLU A 1 110 ? -4.656 -7.313 10.686 1.00 91.81 110 GLU A CA 1
ATOM 903 C C . GLU A 1 110 ? -3.373 -7.345 11.515 1.00 91.81 110 GLU A C 1
ATOM 905 O O . GLU A 1 110 ? -2.847 -8.411 11.840 1.00 91.81 110 GLU A O 1
ATOM 910 N N . MET A 1 111 ? -2.837 -6.169 11.815 1.00 87.00 111 MET A N 1
ATOM 911 C CA . MET A 1 111 ? -1.607 -6.007 12.583 1.00 87.00 111 MET A CA 1
ATOM 912 C C . MET A 1 111 ? -1.791 -4.872 13.585 1.00 87.00 111 MET A C 1
ATOM 914 O O . MET A 1 111 ? -2.507 -3.915 13.304 1.00 87.00 111 MET A O 1
ATOM 918 N N . TYR A 1 112 ? -1.105 -4.933 14.725 1.00 76.56 112 TYR A N 1
ATOM 919 C CA . TYR A 1 112 ? -1.091 -3.815 15.669 1.00 76.56 112 TYR A CA 1
ATOM 920 C C . TYR A 1 112 ? -0.553 -2.548 14.984 1.00 76.56 112 TYR A C 1
ATOM 922 O O . TYR A 1 112 ? 0.465 -2.596 14.286 1.00 76.56 112 TYR A O 1
ATOM 930 N N . SER A 1 113 ? -1.244 -1.421 15.164 1.00 67.56 113 SER A N 1
ATOM 931 C CA . SER A 1 113 ? -0.818 -0.129 14.624 1.00 67.56 113 SER A CA 1
ATOM 932 C C . SER A 1 113 ? -0.146 0.673 15.727 1.00 67.56 113 SER A C 1
ATOM 934 O O . SER A 1 113 ? -0.788 1.053 16.701 1.00 67.56 113 SER A O 1
ATOM 936 N N . ASP A 1 114 ? 1.146 0.958 15.570 1.00 61.00 114 ASP A N 1
ATOM 937 C CA . ASP A 1 114 ? 1.857 1.877 16.461 1.00 61.00 114 ASP A CA 1
ATOM 938 C C . ASP A 1 114 ? 1.559 3.316 16.007 1.00 61.00 114 ASP A C 1
ATOM 940 O O . ASP A 1 114 ? 2.310 3.947 15.252 1.00 61.00 114 ASP A O 1
ATOM 944 N N . TYR A 1 115 ? 0.358 3.792 16.346 1.00 56.78 115 TYR A N 1
ATOM 945 C CA . TYR A 1 115 ? -0.100 5.113 15.946 1.00 56.78 115 TYR A CA 1
ATOM 946 C C . TYR A 1 115 ? 0.584 6.203 16.786 1.00 56.78 115 TYR A C 1
ATOM 948 O O . TYR A 1 115 ? 0.529 6.207 18.013 1.00 56.78 115 TYR A O 1
ATOM 956 N N . ARG A 1 116 ? 1.245 7.141 16.096 1.00 56.41 116 ARG A N 1
ATOM 957 C CA . ARG A 1 116 ? 2.246 8.069 16.657 1.00 56.41 116 ARG A CA 1
ATOM 958 C C . ARG A 1 116 ? 1.709 9.150 17.602 1.00 56.41 116 ARG A C 1
ATOM 960 O O . ARG A 1 116 ? 2.526 9.806 18.245 1.00 56.41 116 ARG A O 1
ATOM 967 N N . ASP A 1 117 ? 0.393 9.341 17.688 1.00 55.88 117 ASP A N 1
ATOM 968 C CA . ASP A 1 117 ? -0.191 10.251 18.687 1.00 55.88 117 ASP A CA 1
ATOM 969 C C . ASP A 1 117 ? -0.268 9.600 20.079 1.00 55.88 117 ASP A C 1
ATOM 971 O O . ASP A 1 117 ? -0.401 10.295 21.089 1.00 55.88 117 ASP A O 1
ATOM 975 N N . GLU A 1 118 ? -0.130 8.272 20.167 1.00 54.62 118 GLU A N 1
ATOM 976 C CA . GLU A 1 118 ? 0.084 7.596 21.442 1.00 54.62 118 GLU A CA 1
ATOM 977 C C . GLU A 1 118 ? 1.554 7.727 21.860 1.00 54.62 118 GLU A C 1
ATOM 979 O O . GLU A 1 118 ? 2.474 7.628 21.045 1.00 54.62 118 GLU A O 1
ATOM 984 N N . ARG A 1 119 ? 1.803 7.953 23.160 1.00 56.34 119 ARG A N 1
ATOM 985 C CA . ARG A 1 119 ? 3.179 7.945 23.677 1.00 56.34 119 ARG A CA 1
ATOM 986 C C . ARG A 1 119 ? 3.816 6.593 23.334 1.00 56.34 119 ARG A C 1
ATOM 988 O O . ARG A 1 119 ? 3.145 5.578 23.535 1.00 56.34 119 ARG A O 1
ATOM 995 N N . PRO A 1 120 ? 5.094 6.555 22.911 1.00 55.81 120 PRO A N 1
ATOM 996 C CA . PRO A 1 120 ? 5.789 5.301 22.662 1.00 55.81 120 PRO A CA 1
ATOM 997 C C . PRO A 1 120 ? 5.637 4.386 23.878 1.00 55.81 120 PRO A C 1
ATOM 999 O O . PRO A 1 120 ? 6.095 4.728 24.974 1.00 55.81 120 PRO A O 1
ATOM 1002 N N . LYS A 1 121 ? 4.978 3.238 23.705 1.00 58.69 121 LYS A N 1
ATOM 1003 C CA . LYS A 1 121 ? 4.911 2.203 24.740 1.00 58.69 121 LYS A CA 1
ATOM 1004 C C . LYS A 1 121 ? 6.258 1.487 24.735 1.00 58.69 121 LYS A C 1
ATOM 1006 O O . LYS A 1 121 ? 6.421 0.436 24.125 1.00 58.69 121 LYS A O 1
ATOM 1011 N N . LEU A 1 122 ? 7.266 2.110 25.348 1.00 63.81 122 LEU A N 1
ATOM 1012 C CA . LEU A 1 122 ? 8.542 1.447 25.601 1.00 63.81 122 LEU A CA 1
ATOM 1013 C C . LEU A 1 122 ? 8.270 0.165 26.409 1.00 63.81 122 LEU A C 1
ATOM 1015 O O . LEU A 1 122 ? 7.520 0.228 27.383 1.00 63.81 122 LEU A O 1
ATOM 1019 N N . PRO A 1 123 ? 8.896 -0.978 26.072 1.00 59.53 123 PRO A N 1
ATOM 1020 C CA . PRO A 1 123 ? 8.651 -2.258 26.744 1.00 59.53 123 PRO A CA 1
ATOM 1021 C C . PRO A 1 123 ? 9.191 -2.329 28.187 1.00 59.53 123 PRO A C 1
ATOM 1023 O O . PRO A 1 123 ? 9.190 -3.398 28.787 1.00 59.53 123 PRO A O 1
ATOM 1026 N N . PHE A 1 124 ? 9.650 -1.213 28.763 1.00 57.91 124 PHE A N 1
ATOM 1027 C CA . PHE A 1 124 ? 10.269 -1.163 30.085 1.00 57.91 124 PHE A CA 1
ATOM 1028 C C . PHE A 1 124 ? 9.847 0.094 30.847 1.00 57.91 124 PHE A C 1
ATOM 1030 O O . PHE A 1 124 ? 10.600 1.062 30.911 1.00 57.91 124 PHE A O 1
ATOM 1037 N N . ILE A 1 125 ? 8.656 0.087 31.442 1.00 49.41 125 ILE A N 1
ATOM 1038 C CA . ILE A 1 125 ? 8.368 0.937 32.603 1.00 49.41 125 ILE A CA 1
ATOM 1039 C C . ILE A 1 125 ? 7.601 0.064 33.600 1.00 49.41 125 ILE A C 1
ATOM 1041 O O . ILE A 1 125 ? 6.403 -0.159 33.441 1.00 49.41 125 ILE A O 1
ATOM 1045 N N . ASN A 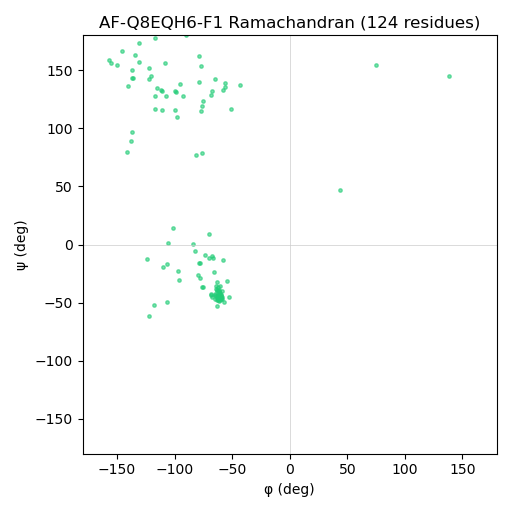1 126 ? 8.352 -0.488 34.558 1.00 44.38 126 ASN A N 1
ATOM 1046 C CA . ASN A 1 126 ? 7.833 -0.955 35.846 1.00 44.38 126 ASN A CA 1
ATOM 1047 C C . ASN A 1 126 ? 7.506 0.254 36.725 1.00 44.38 126 ASN A C 1
ATOM 1049 O O . ASN A 1 126 ? 8.268 1.246 36.637 1.00 44.38 126 ASN A O 1
#

Radius of gyration: 21.22 Å; Cα contacts (8 Å, |Δi|>4): 160; chains: 1; bounding box: 63×37×52 Å

Solvent-accessible surface area (backbone atoms only — not comparable to full-atom values): 7214 Å² total; per-residue (Å²): 110,70,68,58,55,51,51,53,53,50,51,52,51,50,51,52,52,51,49,54,54,48,43,44,70,73,42,40,68,38,49,48,70,52,77,67,49,50,52,53,50,50,54,46,48,54,43,32,63,72,24,70,69,41,46,59,44,58,78,77,38,56,76,72,49,77,48,76,50,39,40,53,78,81,54,69,61,73,51,68,28,44,40,36,36,43,34,28,78,61,35,30,38,32,32,34,54,76,44,75,78,48,84,49,38,43,76,80,49,74,43,84,34,87,50,82,91,50,79,82,81,64,97,78,77,132

Sequence (126 aa):
MKKKIFITLLIVSLCINIYFLGKQLLIDQWYVANEEDETILGEMVVKAINSNEYRDISENEQIISIKTSVDRNKGGVFPYHYNIFVFTNKNKHLFSCEDDRCTKVEKYSEMYSDYRDERPKLPFIN

Organism: Oceanobacillus iheyensis (strain DSM 14371 / CIP 107618 / JCM 11309 / KCTC 3954 / HTE831) (NCBI:txid221109)

Secondary structure (DSSP, 8-state):
-HHHHHHHHHHHHHHHHHHHHHHIIIIIHHHS--HHHHHHHHHHHHHHHTSHHHHHHHHHS-EEEEEEEE--TT--STTTTEEEEEEESSEEEEEEESSTT---EEEEEEEE---TTSPP--S---

pLDDT: mean 86.99, std 12.7, range [44.38, 97.0]

Nearest PDB structures (foldseek):
  7vmb-assembly1_A  TM=6.488E-01  e=5.758E-01  Homo sapiens
  9hcj-assembly1_D0  TM=6.670E-01  e=8.181E-01  Dictyostelium discoideum
  6fne-assembly1_A  TM=4.939E-01  e=8.181E-01  Homo sapiens
  5nlv-assembly1_A  TM=5.490E-01  e=1.162E+00  Homo sapiens
  5o7x-assembly1_A  TM=5.176E-01  e=5.989E+00  Saccharomyces cerevisiae S288C

Mean predicted aligned error: 8.17 Å

Foldseek 3Di:
DVVVVVVVVVVVVVVVVCVVVCCVVPPCVFKPDDPVSVVVLVVQVVLCCPDPQVVVCVVVFPFDDKDKIAGCPVPDDPPARIWIWTDTPFKIWIWDQPDRVSPHIDTPDIGGDPDVVDDPPDVDDD